Protein AF-A0A0F9HJK0-F1 (afdb_monomer)

Radius of gyration: 17.08 Å; Cα contacts (8 Å, |Δi|>4): 98; chains: 1; bounding box: 32×17×63 Å

Organism: NCBI:txid412755

Mean predicted aligned error: 8.56 Å

Nearest PDB structures (foldseek):
  2gvi-assembly1_A  TM=9.475E-01  e=2.9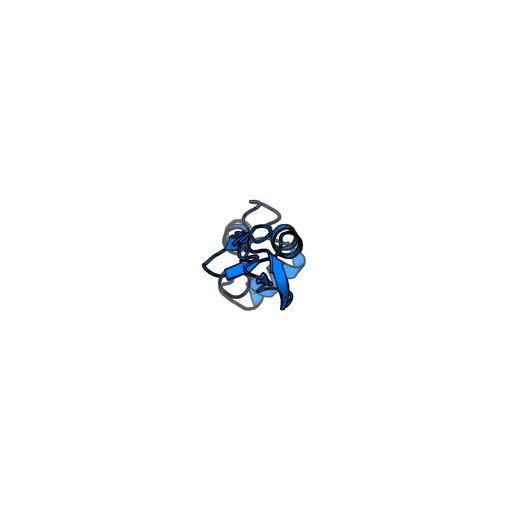86E-01  Thermoplasma acidophilum
  2d8y-assembly1_A  TM=4.169E-01  e=2.703E-02  Homo sapiens
  2cu8-assembly1_A  TM=4.539E-01  e=6.597E-02  Homo sapiens
  1ctl-assembly1_A  TM=3.835E-01  e=1.066E-01  Gallus gallus

Sequence (81 aa):
MITGEQYLFVDVTCYSCGKLMALTNSTEVDGRKFCNNCIEERECATCTKVIVPATEFKDELSTQEYKISGMCQKCQDSVFD

Foldseek 3Di:
DCPDPPPPQPWDAAPPPRDTDGPVQWDDDPNGTHGPVQQQVQAAPPPGDRDDLVPQDPDPVQVVVCVVRVHTPVVCVVPPD

Secondary structure (DSSP, 8-state):
----------EEE-TTT--EEEGGGEEEETTEEEEHHHHHTTB-TTT-PBP-HHHH-SSHHHHHHHHHH---HHHHHHHH-

pLDDT: mean 82.76, std 13.44, range [37.69, 94.5]

Solvent-accessible surface area (backbone atoms only — not comparable to full-atom values): 5047 Å² total; per-residue (Å²): 138,82,83,72,84,75,78,77,75,50,66,40,58,16,73,84,78,66,47,75,36,47,54,92,59,46,47,77,56,94,93,37,42,28,37,62,71,67,46,68,77,26,36,15,73,82,75,62,47,72,55,55,76,94,76,58,45,94,46,71,65,54,49,53,50,24,77,74,62,40,38,41,51,75,58,43,47,76,72,75,108

Structure (mmCIF, N/CA/C/O backbone):
data_AF-A0A0F9HJK0-F1
#
_entry.id   AF-A0A0F9HJK0-F1
#
loop_
_atom_site.group_PDB
_atom_site.id
_atom_site.type_symbol
_atom_site.label_atom_id
_atom_site.label_alt_id
_atom_site.label_comp_id
_atom_site.label_asym_id
_atom_site.label_entity_id
_atom_site.label_seq_id
_atom_site.pdbx_PDB_ins_code
_atom_site.Cartn_x
_atom_site.Cartn_y
_atom_site.Cartn_z
_atom_site.occupancy
_atom_site.B_iso_or_equiv
_atom_site.auth_seq_id
_atom_site.auth_comp_id
_atom_site.auth_asym_id
_atom_site.auth_atom_id
_atom_site.pdbx_PDB_model_num
ATOM 1 N N . MET A 1 1 ? 19.700 3.885 -45.268 1.00 37.69 1 MET A N 1
ATOM 2 C CA . MET A 1 1 ? 20.007 4.067 -43.836 1.00 37.69 1 MET A CA 1
ATOM 3 C C . MET A 1 1 ? 18.724 4.527 -43.175 1.00 37.69 1 MET A C 1
ATOM 5 O O . MET A 1 1 ? 18.391 5.696 -43.280 1.00 37.69 1 MET A O 1
ATOM 9 N N . ILE A 1 2 ? 17.939 3.599 -42.632 1.00 47.94 2 ILE A N 1
ATOM 10 C CA . ILE A 1 2 ? 16.785 3.946 -41.801 1.00 47.94 2 ILE A CA 1
ATOM 11 C C . ILE A 1 2 ? 17.279 3.712 -40.378 1.00 47.94 2 ILE A C 1
ATOM 13 O O . ILE A 1 2 ? 17.316 2.577 -39.912 1.00 47.94 2 ILE A O 1
ATOM 17 N N . THR A 1 3 ? 17.814 4.753 -39.748 1.00 46.91 3 THR A N 1
ATOM 18 C CA . THR A 1 3 ? 18.188 4.723 -38.331 1.00 46.91 3 THR A CA 1
ATOM 19 C C . THR A 1 3 ? 16.893 4.815 -37.541 1.00 46.91 3 THR A C 1
ATOM 21 O O . THR A 1 3 ? 16.389 5.906 -37.297 1.00 46.91 3 THR A O 1
ATOM 24 N N . GLY A 1 4 ? 16.296 3.652 -37.274 1.00 48.56 4 GLY A N 1
ATOM 25 C CA . GLY A 1 4 ? 15.053 3.542 -36.526 1.00 48.56 4 GLY A CA 1
ATOM 26 C C . GLY A 1 4 ? 15.211 4.145 -35.137 1.00 48.56 4 GLY A C 1
ATOM 27 O O . GLY A 1 4 ? 16.113 3.769 -34.389 1.00 48.56 4 GLY A O 1
ATOM 28 N N . GLU A 1 5 ? 14.330 5.082 -34.808 1.00 54.31 5 GLU A N 1
ATOM 29 C CA . GLU A 1 5 ? 14.109 5.560 -33.451 1.00 54.31 5 GLU A CA 1
ATOM 30 C C . GLU A 1 5 ? 13.631 4.375 -32.606 1.00 54.31 5 GLU A C 1
ATOM 32 O O . GLU A 1 5 ? 12.472 3.961 -32.656 1.00 54.31 5 GLU A O 1
ATOM 37 N N . GLN A 1 6 ? 14.554 3.760 -31.872 1.00 52.03 6 GLN A N 1
ATOM 38 C CA . GLN A 1 6 ? 14.229 2.690 -30.945 1.00 52.03 6 GLN A CA 1
ATOM 39 C C . GLN A 1 6 ? 13.664 3.349 -29.685 1.00 52.03 6 GLN A C 1
ATOM 41 O O . GLN A 1 6 ? 14.403 3.706 -28.770 1.00 52.03 6 GLN A O 1
ATOM 46 N N . TYR A 1 7 ? 12.351 3.589 -29.678 1.00 49.41 7 TYR A N 1
ATOM 47 C CA . TYR A 1 7 ? 11.643 4.042 -28.486 1.00 49.41 7 TYR A CA 1
ATOM 48 C C . TYR A 1 7 ? 11.949 3.064 -27.350 1.00 49.41 7 TYR A C 1
ATOM 50 O O . TYR A 1 7 ? 11.604 1.883 -27.410 1.00 49.41 7 TYR A O 1
ATOM 58 N N . LEU A 1 8 ? 12.678 3.568 -26.355 1.00 50.38 8 LEU A N 1
ATOM 59 C CA . LEU A 1 8 ? 13.078 2.871 -25.143 1.00 50.38 8 LEU A CA 1
ATOM 60 C C . LEU A 1 8 ? 11.800 2.455 -24.397 1.00 50.38 8 LEU A C 1
ATOM 62 O O . LEU A 1 8 ? 11.247 3.219 -23.606 1.00 50.38 8 LEU A O 1
ATOM 66 N N . PHE A 1 9 ? 11.308 1.244 -24.642 1.00 57.12 9 PHE A N 1
ATOM 67 C CA . PHE A 1 9 ? 10.443 0.573 -23.682 1.00 57.12 9 PHE A CA 1
ATOM 68 C C . PHE A 1 9 ? 11.330 0.266 -22.473 1.00 57.12 9 PHE A C 1
ATOM 70 O O . PHE A 1 9 ? 11.981 -0.772 -22.410 1.00 57.12 9 PHE A O 1
ATOM 77 N N . VAL A 1 10 ? 11.479 1.237 -21.566 1.00 68.19 10 VAL A N 1
ATOM 78 C CA . VAL A 1 10 ? 12.145 0.990 -20.287 1.00 68.19 10 VAL A CA 1
ATOM 79 C C . VAL A 1 10 ? 11.188 0.129 -19.488 1.00 68.19 10 VAL A C 1
ATOM 81 O O . VAL A 1 10 ? 10.193 0.625 -18.954 1.00 68.19 10 VAL A O 1
ATOM 84 N N . ASP A 1 11 ? 11.462 -1.168 -19.464 1.00 81.56 11 ASP A N 1
ATOM 85 C CA . ASP A 1 11 ? 10.757 -2.072 -18.579 1.00 81.56 11 ASP A CA 1
ATOM 86 C C . ASP A 1 11 ? 11.191 -1.780 -17.138 1.00 81.56 11 ASP A C 1
ATOM 88 O O . ASP A 1 11 ? 12.378 -1.744 -16.807 1.00 81.56 11 ASP A O 1
ATOM 92 N N . VAL A 1 12 ? 10.211 -1.534 -16.278 1.00 89.94 12 VAL A N 1
ATOM 93 C CA . VAL A 1 12 ? 10.369 -1.362 -14.837 1.00 89.94 12 VAL A CA 1
ATOM 94 C C . VAL A 1 12 ? 9.733 -2.540 -14.116 1.00 89.94 12 VAL A C 1
ATOM 96 O O . VAL A 1 12 ? 8.750 -3.126 -14.572 1.00 89.94 12 VAL A O 1
ATOM 99 N N . THR A 1 13 ? 10.288 -2.891 -12.964 1.00 92.06 13 THR A N 1
ATOM 100 C CA . THR A 1 13 ? 9.757 -3.969 -12.130 1.00 92.06 13 THR A CA 1
ATOM 101 C C . THR A 1 13 ? 8.792 -3.394 -11.101 1.00 92.06 13 THR A C 1
ATOM 103 O O . THR A 1 13 ? 9.161 -2.506 -10.332 1.00 92.06 13 THR A O 1
ATOM 106 N N . CYS A 1 14 ? 7.564 -3.915 -11.049 1.00 91.00 14 CYS A N 1
ATOM 107 C CA . CYS A 1 14 ? 6.601 -3.559 -10.011 1.00 91.00 14 CYS A CA 1
ATOM 108 C C . 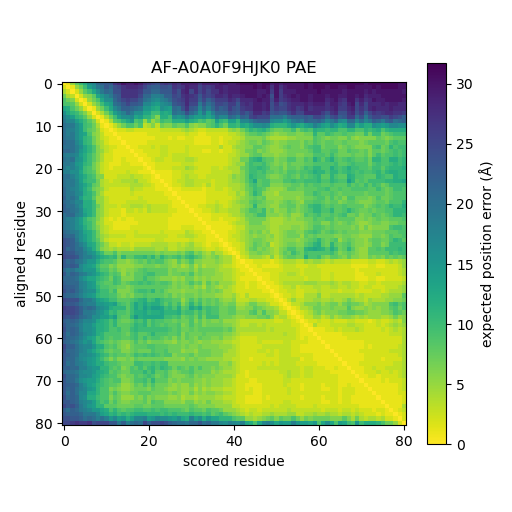CYS A 1 14 ? 7.146 -3.934 -8.626 1.00 91.00 14 CYS A C 1
ATOM 110 O O . CYS A 1 14 ? 7.409 -5.106 -8.356 1.00 91.00 14 CYS A O 1
ATOM 112 N N . TYR A 1 15 ? 7.233 -2.958 -7.723 1.00 89.12 15 TYR A N 1
ATOM 113 C CA . TYR A 1 15 ? 7.710 -3.157 -6.353 1.00 89.12 15 TYR A CA 1
ATOM 114 C C . TYR A 1 15 ? 6.856 -4.157 -5.555 1.00 89.12 15 TYR A C 1
ATOM 116 O O . TYR A 1 15 ? 7.369 -4.846 -4.680 1.00 89.12 15 TYR A O 1
ATOM 124 N N . SER A 1 16 ? 5.553 -4.254 -5.850 1.00 86.50 16 SER A N 1
ATOM 125 C CA . SER A 1 16 ? 4.627 -5.131 -5.119 1.00 86.50 16 SER A CA 1
ATOM 126 C C . SER A 1 16 ? 4.685 -6.590 -5.569 1.00 86.50 16 SER A C 1
ATOM 128 O O . SER A 1 16 ? 4.753 -7.482 -4.733 1.00 86.50 16 SER A O 1
ATOM 130 N N . CYS A 1 17 ? 4.609 -6.849 -6.879 1.00 90.25 17 CYS A N 1
ATOM 131 C CA . CYS A 1 17 ? 4.450 -8.209 -7.409 1.00 90.25 17 CYS A CA 1
ATOM 132 C C . CYS A 1 17 ? 5.651 -8.719 -8.215 1.00 90.25 17 CYS A C 1
ATOM 134 O O . CYS A 1 17 ? 5.615 -9.847 -8.699 1.00 90.25 17 CYS A O 1
ATOM 136 N N . GLY A 1 18 ? 6.692 -7.902 -8.408 1.00 89.69 18 GLY A N 1
ATOM 137 C CA . GLY A 1 18 ? 7.901 -8.286 -9.140 1.00 89.69 18 GLY A CA 1
ATOM 138 C C . GLY A 1 18 ? 7.718 -8.451 -10.652 1.00 89.69 18 GLY A C 1
ATOM 139 O O . GLY A 1 18 ? 8.656 -8.854 -11.335 1.00 89.69 18 GLY A O 1
ATOM 140 N N . LYS A 1 19 ? 6.532 -8.157 -11.203 1.00 90.50 19 LYS A N 1
ATOM 141 C CA . LYS A 1 19 ? 6.286 -8.239 -12.650 1.00 90.50 19 LYS A CA 1
ATOM 142 C C . LYS A 1 19 ? 6.999 -7.106 -13.389 1.00 90.50 19 LYS A C 1
ATOM 144 O O . LYS A 1 19 ? 6.927 -5.954 -12.962 1.00 90.50 19 LYS A O 1
ATOM 149 N N . LEU A 1 20 ? 7.634 -7.446 -14.509 1.00 90.81 20 LEU A N 1
ATOM 150 C CA . LEU A 1 20 ? 8.131 -6.487 -15.498 1.00 90.81 20 LEU A CA 1
ATOM 151 C C . LEU A 1 20 ? 6.962 -5.819 -16.218 1.00 90.81 20 LEU A C 1
ATOM 153 O O . LEU A 1 20 ? 5.952 -6.461 -16.518 1.00 90.81 20 LEU A O 1
ATOM 157 N N . MET A 1 21 ? 7.113 -4.531 -16.493 1.00 89.62 21 MET A N 1
ATOM 158 C CA . MET A 1 21 ? 6.123 -3.745 -17.209 1.00 89.62 21 MET A CA 1
ATOM 159 C C . MET A 1 21 ? 6.714 -2.494 -17.838 1.00 89.62 21 MET A C 1
ATOM 161 O O . MET A 1 21 ? 7.681 -1.941 -17.330 1.00 89.62 21 MET A O 1
ATOM 165 N N . ALA A 1 22 ? 6.070 -1.995 -18.890 1.00 88.81 22 ALA A N 1
ATOM 166 C CA . ALA A 1 22 ? 6.448 -0.725 -19.487 1.00 88.81 22 ALA A CA 1
ATOM 167 C C . ALA A 1 22 ? 6.340 0.418 -18.464 1.00 88.81 22 ALA A C 1
ATOM 169 O O . ALA A 1 22 ? 5.350 0.509 -17.735 1.00 88.81 22 ALA A O 1
ATOM 170 N N . LEU A 1 23 ? 7.311 1.337 -18.468 1.00 84.62 23 LEU A N 1
ATOM 171 C CA . LEU A 1 23 ? 7.278 2.558 -17.653 1.00 84.62 23 LEU A CA 1
ATOM 172 C C . LEU A 1 23 ? 5.966 3.346 -17.817 1.00 84.62 23 LEU A C 1
ATOM 174 O O . LEU A 1 23 ? 5.440 3.873 -16.838 1.00 84.62 23 LEU A O 1
ATOM 178 N N . THR A 1 24 ? 5.415 3.389 -19.034 1.00 86.50 24 THR A N 1
ATOM 179 C CA . THR A 1 24 ? 4.129 4.040 -19.348 1.00 86.50 24 THR A CA 1
ATOM 180 C C . THR A 1 24 ? 2.922 3.362 -18.702 1.00 86.50 24 THR A C 1
ATOM 182 O O . THR A 1 24 ? 1.848 3.949 -18.660 1.00 86.50 24 THR A O 1
ATOM 185 N N . ASN A 1 25 ? 3.088 2.136 -18.207 1.00 85.50 25 ASN A N 1
ATOM 186 C CA . ASN A 1 25 ? 2.076 1.354 -17.511 1.00 85.50 25 ASN A CA 1
ATOM 187 C C . ASN A 1 25 ? 2.450 1.162 -16.032 1.00 85.50 25 ASN A C 1
ATOM 189 O O . ASN A 1 25 ? 2.279 0.078 -15.475 1.00 85.50 25 ASN A O 1
ATOM 193 N N . SER A 1 26 ? 3.024 2.201 -15.420 1.00 90.00 26 SER A N 1
ATOM 194 C CA . SER A 1 26 ? 3.401 2.202 -14.010 1.00 90.00 26 SER A CA 1
ATOM 195 C C . SER A 1 26 ? 2.962 3.485 -13.311 1.00 90.00 26 SER A C 1
ATOM 197 O O . SER A 1 26 ? 2.973 4.567 -13.899 1.00 90.00 26 SER A O 1
ATOM 199 N N . THR A 1 27 ? 2.634 3.371 -12.028 1.00 90.50 27 THR A N 1
ATOM 200 C CA . THR A 1 27 ? 2.411 4.513 -11.135 1.00 90.50 27 THR A CA 1
ATOM 201 C C . THR A 1 27 ? 3.583 4.622 -10.172 1.00 90.50 27 THR A C 1
ATOM 203 O O . THR A 1 27 ? 4.036 3.616 -9.621 1.00 90.50 27 THR A O 1
ATOM 206 N N . GLU A 1 28 ? 4.091 5.837 -9.968 1.00 88.94 28 GLU A N 1
ATOM 207 C CA . GLU A 1 28 ? 5.101 6.098 -8.945 1.00 88.94 28 GLU A CA 1
ATOM 208 C C . GLU A 1 28 ? 4.440 6.515 -7.637 1.00 88.94 28 GLU A C 1
ATOM 210 O O . GLU A 1 28 ? 3.659 7.464 -7.604 1.00 88.94 28 GLU A O 1
ATOM 215 N N . VAL A 1 29 ? 4.782 5.813 -6.562 1.00 84.12 29 VAL A N 1
ATOM 216 C CA . VAL A 1 29 ? 4.368 6.145 -5.201 1.00 84.12 29 VAL A CA 1
ATOM 217 C C . VAL A 1 29 ? 5.612 6.083 -4.335 1.00 84.12 29 VAL A C 1
ATOM 219 O O . VAL A 1 29 ? 6.240 5.030 -4.240 1.00 84.12 29 VAL A O 1
ATOM 222 N N . ASP A 1 30 ? 5.989 7.213 -3.735 1.00 83.12 30 ASP A N 1
ATOM 223 C CA . ASP A 1 30 ? 7.150 7.297 -2.839 1.00 83.12 30 ASP A CA 1
ATOM 224 C C . ASP A 1 30 ? 8.443 6.741 -3.483 1.00 83.12 30 ASP A C 1
ATOM 226 O O . ASP A 1 30 ? 9.120 5.861 -2.948 1.00 83.12 30 ASP A O 1
ATOM 230 N N . GLY A 1 31 ? 8.719 7.165 -4.724 1.00 85.88 31 GLY A N 1
ATOM 231 C CA . GLY A 1 31 ? 9.886 6.740 -5.509 1.00 85.88 31 GLY A CA 1
ATOM 232 C C . GLY A 1 31 ? 9.868 5.281 -5.988 1.00 85.88 31 GLY A C 1
ATOM 233 O O . GLY A 1 31 ? 10.814 4.831 -6.635 1.00 85.88 31 GLY A O 1
ATOM 234 N N . ARG A 1 32 ? 8.807 4.519 -5.696 1.00 87.88 32 ARG A N 1
ATOM 235 C CA . ARG A 1 32 ? 8.651 3.114 -6.093 1.00 87.88 32 ARG A CA 1
ATOM 236 C C . ARG A 1 32 ? 7.634 2.996 -7.225 1.00 87.88 32 ARG A C 1
ATOM 238 O O . ARG A 1 32 ? 6.571 3.609 -7.177 1.00 87.88 32 ARG A O 1
ATOM 245 N N . LYS A 1 33 ? 7.953 2.201 -8.251 1.00 91.25 33 LYS A N 1
ATOM 246 C CA . LYS A 1 33 ? 7.057 1.934 -9.386 1.00 91.25 33 LYS A CA 1
ATOM 247 C C . LYS A 1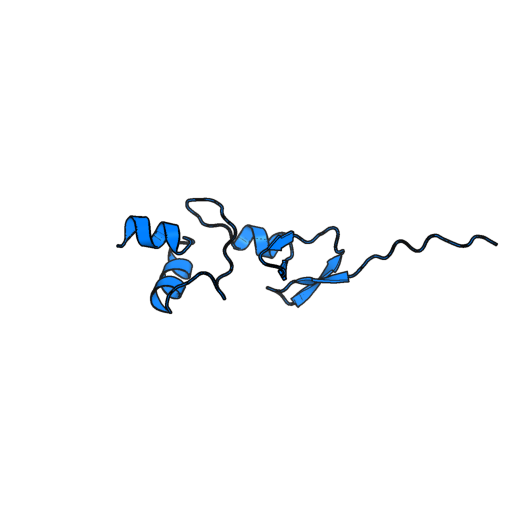 33 ? 6.161 0.733 -9.097 1.00 91.25 33 LYS A C 1
ATOM 249 O O . LYS A 1 33 ? 6.638 -0.318 -8.667 1.00 91.25 33 LYS A O 1
ATOM 254 N N . PHE A 1 34 ? 4.874 0.873 -9.375 1.00 90.62 34 PHE A N 1
ATOM 255 C CA . PHE A 1 34 ? 3.868 -0.166 -9.185 1.00 90.62 34 PHE A CA 1
ATOM 256 C C . PHE A 1 34 ? 3.077 -0.398 -10.466 1.00 90.62 34 PHE A C 1
ATOM 258 O O . PHE A 1 34 ? 2.894 0.522 -11.260 1.00 90.6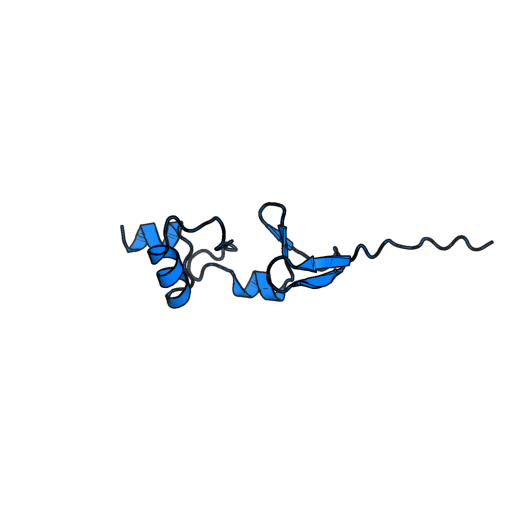2 34 PHE A O 1
ATOM 265 N N . CYS A 1 35 ? 2.576 -1.621 -10.635 1.00 90.94 35 CYS A N 1
ATOM 266 C CA . CYS A 1 35 ? 1.593 -1.910 -11.666 1.00 90.94 35 CYS A CA 1
ATOM 267 C C . CYS A 1 35 ? 0.211 -1.398 -11.279 1.00 90.94 35 CYS A C 1
ATOM 269 O O . CYS A 1 35 ? -0.118 -1.400 -10.094 1.00 90.94 35 CYS A O 1
ATOM 271 N N . ASN A 1 36 ? -0.606 -1.052 -12.277 1.00 87.62 36 ASN A N 1
ATOM 272 C CA . ASN A 1 36 ? -1.971 -0.564 -12.053 1.00 87.62 36 ASN A CA 1
ATOM 273 C C . ASN A 1 36 ? -2.777 -1.520 -11.160 1.00 87.62 36 ASN A C 1
ATOM 275 O O . ASN A 1 36 ? -3.313 -1.082 -10.153 1.00 87.62 36 ASN A O 1
ATOM 279 N N . ASN A 1 37 ? -2.735 -2.835 -11.421 1.00 87.38 37 ASN A N 1
ATOM 280 C CA . ASN A 1 37 ? -3.422 -3.819 -10.571 1.00 87.38 37 ASN A CA 1
ATOM 281 C C . ASN A 1 37 ? -2.994 -3.739 -9.094 1.00 87.38 37 ASN A C 1
ATOM 283 O O . ASN A 1 37 ? -3.832 -3.776 -8.206 1.00 87.38 37 ASN A O 1
ATOM 287 N N . CYS A 1 38 ? -1.691 -3.617 -8.809 1.00 85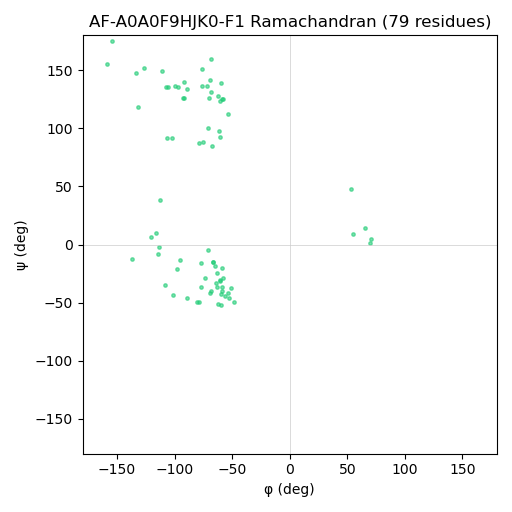.00 38 CYS A N 1
ATOM 288 C CA . CYS A 1 38 ? -1.220 -3.524 -7.424 1.00 85.00 38 CYS A CA 1
ATOM 289 C C . CYS A 1 38 ? -1.446 -2.142 -6.800 1.00 85.00 38 CYS A C 1
ATOM 291 O O . CYS A 1 38 ? -1.307 -2.028 -5.587 1.00 85.00 38 CYS A O 1
ATOM 293 N N . ILE A 1 39 ? -1.723 -1.103 -7.590 1.00 83.12 39 ILE A N 1
ATOM 294 C CA . ILE A 1 39 ? -2.117 0.221 -7.093 1.00 83.12 39 ILE A CA 1
ATOM 295 C C . ILE A 1 39 ? -3.587 0.215 -6.699 1.00 83.12 39 ILE A C 1
ATOM 297 O O . ILE A 1 39 ? -3.901 0.606 -5.579 1.00 83.12 39 ILE A O 1
ATOM 301 N N . GLU A 1 40 ? -4.452 -0.286 -7.580 1.00 78.56 40 GLU A N 1
ATOM 302 C CA . GLU A 1 40 ? -5.899 -0.368 -7.352 1.00 78.56 40 GLU A CA 1
ATOM 303 C C . GLU A 1 40 ? -6.219 -1.209 -6.106 1.00 78.56 40 GLU A C 1
ATOM 305 O O . GLU A 1 40 ? -7.036 -0.823 -5.276 1.00 78.56 40 GLU A O 1
ATOM 310 N N . GLU A 1 41 ? -5.501 -2.317 -5.898 1.00 76.56 41 GLU A N 1
ATOM 311 C CA . GLU A 1 41 ? -5.649 -3.177 -4.713 1.00 76.56 41 GLU A CA 1
ATOM 312 C C . GLU A 1 41 ? -5.119 -2.555 -3.399 1.00 76.56 41 GLU A C 1
ATOM 314 O O . GLU A 1 41 ? -5.232 -3.170 -2.338 1.00 76.56 41 GLU A O 1
ATOM 319 N N . ARG A 1 42 ? -4.501 -1.365 -3.440 1.00 79.00 42 ARG A N 1
ATOM 320 C CA . ARG A 1 42 ? -3.855 -0.705 -2.286 1.00 79.00 42 ARG A CA 1
ATOM 321 C C . ARG A 1 42 ? -4.508 0.611 -1.877 1.00 79.00 42 ARG A C 1
ATOM 323 O O . ARG A 1 42 ? -3.938 1.345 -1.068 1.00 79.00 42 ARG A O 1
ATOM 330 N N . GLU A 1 43 ? -5.665 0.944 -2.425 1.00 87.31 43 GLU A N 1
ATOM 331 C CA . GLU A 1 43 ? -6.368 2.163 -2.045 1.00 87.31 43 GLU A CA 1
ATOM 332 C C . GLU A 1 43 ? -7.066 2.016 -0.691 1.00 87.31 43 GLU A C 1
ATOM 334 O O . GLU A 1 43 ? -7.717 1.015 -0.395 1.00 87.31 43 GLU A O 1
ATOM 339 N N . CYS A 1 44 ? -6.942 3.049 0.143 1.00 90.56 44 CYS A N 1
ATOM 340 C CA . CYS A 1 44 ? -7.676 3.143 1.393 1.00 90.56 44 CYS A CA 1
ATOM 341 C C . CYS A 1 44 ? -9.184 3.091 1.126 1.00 90.56 44 CYS A C 1
ATOM 343 O O . CYS A 1 44 ? -9.708 3.960 0.426 1.00 90.56 44 CYS A O 1
ATOM 345 N N . ALA A 1 45 ? -9.892 2.167 1.775 1.00 90.94 45 ALA A N 1
ATOM 346 C CA . ALA A 1 45 ? -11.342 2.011 1.641 1.00 90.94 45 ALA A CA 1
ATOM 347 C C . ALA A 1 45 ? -12.144 3.274 2.028 1.00 90.94 45 ALA A C 1
ATOM 349 O O . ALA A 1 45 ? -13.291 3.430 1.617 1.00 90.94 45 ALA A O 1
ATOM 350 N N . THR A 1 46 ? -11.542 4.185 2.800 1.00 92.81 46 THR A N 1
ATOM 351 C CA . THR A 1 46 ? -12.198 5.403 3.300 1.00 92.81 46 THR A CA 1
ATOM 352 C C . THR A 1 46 ? -11.820 6.655 2.511 1.00 92.81 46 THR A C 1
ATOM 354 O O . THR A 1 46 ? -12.676 7.488 2.230 1.00 92.81 46 THR A O 1
ATOM 357 N N . CYS A 1 47 ? -10.536 6.832 2.186 1.00 92.44 47 CYS A N 1
ATOM 358 C CA . CYS A 1 47 ? -10.026 8.080 1.604 1.00 92.44 47 CYS A CA 1
ATOM 359 C C . CYS A 1 47 ? -9.370 7.917 0.230 1.00 92.44 47 CYS A C 1
ATOM 361 O O . CYS A 1 47 ? -8.760 8.873 -0.242 1.00 92.44 47 CYS A O 1
ATOM 363 N N . THR A 1 48 ? -9.435 6.712 -0.354 1.00 88.50 48 THR A N 1
ATOM 364 C CA . THR A 1 48 ? -8.902 6.326 -1.679 1.00 88.50 48 THR A CA 1
ATOM 365 C C . THR A 1 48 ? -7.415 6.617 -1.895 1.00 88.50 48 THR A C 1
ATOM 367 O O . THR A 1 48 ? -6.894 6.498 -2.999 1.00 88.50 48 TH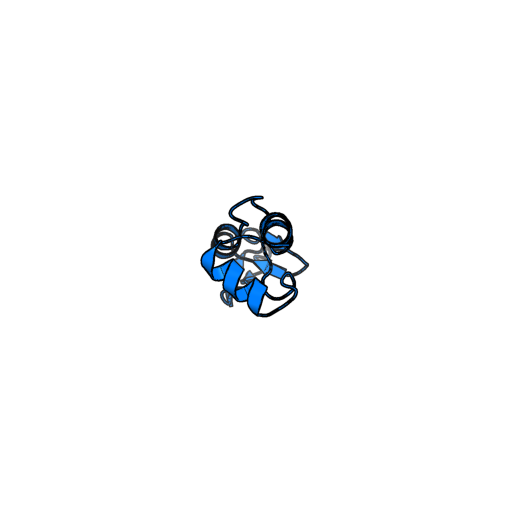R A O 1
ATOM 370 N N . LYS A 1 49 ? -6.689 7.006 -0.841 1.00 86.94 49 LYS A N 1
ATOM 371 C CA . LYS A 1 49 ? -5.243 7.198 -0.900 1.00 86.94 49 LYS A CA 1
ATOM 372 C C . LYS A 1 49 ? -4.583 5.837 -1.096 1.00 86.94 49 LYS A C 1
ATOM 374 O O . LYS A 1 49 ? -4.861 4.919 -0.329 1.00 86.94 49 LYS A O 1
ATOM 379 N N . VAL A 1 50 ? -3.670 5.738 -2.058 1.00 83.69 50 VAL A N 1
ATOM 380 C CA . VAL A 1 50 ? -2.799 4.568 -2.207 1.00 83.69 50 VAL A CA 1
ATOM 381 C C . VAL A 1 50 ? -1.929 4.418 -0.962 1.00 83.69 50 VAL A C 1
ATOM 383 O O . VAL A 1 50 ? -1.263 5.366 -0.544 1.00 83.69 50 VAL A O 1
ATOM 386 N N . ILE A 1 51 ? -1.944 3.222 -0.385 1.00 84.56 51 ILE A N 1
ATOM 387 C CA . ILE A 1 51 ? -1.209 2.869 0.823 1.00 84.56 51 ILE A CA 1
ATOM 388 C C . ILE A 1 51 ? 0.069 2.133 0.432 1.00 84.56 51 ILE A C 1
ATOM 390 O O . ILE A 1 51 ? 0.067 1.204 -0.384 1.00 84.56 51 ILE A O 1
ATOM 394 N N . VAL A 1 52 ? 1.173 2.498 1.077 1.00 78.38 52 VAL A N 1
ATOM 395 C CA . VAL A 1 52 ? 2.425 1.739 1.067 1.00 78.38 52 VAL A CA 1
ATOM 396 C C . VAL A 1 52 ? 2.607 1.066 2.433 1.00 78.38 52 VAL A C 1
ATOM 398 O O . VAL A 1 52 ? 3.210 1.653 3.333 1.00 78.38 52 VAL A O 1
ATOM 401 N N . PRO A 1 53 ? 2.141 -0.191 2.615 1.00 70.06 53 PRO A N 1
ATOM 402 C CA . PRO A 1 53 ? 2.138 -0.841 3.928 1.00 70.06 53 PRO A CA 1
ATOM 403 C C . PRO A 1 53 ? 3.518 -0.946 4.576 1.00 70.06 53 PRO A C 1
ATOM 405 O O . PRO A 1 53 ? 3.631 -0.924 5.792 1.00 70.06 53 PRO A O 1
ATOM 408 N N . ALA A 1 54 ? 4.574 -1.030 3.762 1.00 69.94 54 ALA A N 1
ATOM 409 C CA . ALA A 1 54 ? 5.950 -1.147 4.236 1.00 69.94 54 ALA A CA 1
ATOM 410 C C . ALA A 1 54 ? 6.450 0.083 5.016 1.00 69.94 54 ALA A C 1
ATOM 412 O O . ALA A 1 54 ? 7.469 -0.018 5.691 1.00 69.94 54 ALA A O 1
ATOM 413 N N . THR A 1 55 ? 5.794 1.239 4.882 1.00 73.81 55 THR A N 1
ATOM 414 C CA . THR A 1 55 ? 6.261 2.506 5.468 1.00 73.81 55 THR A CA 1
ATOM 415 C C . THR A 1 55 ? 5.158 3.341 6.115 1.00 73.81 55 THR A C 1
ATOM 417 O O . THR A 1 55 ? 5.480 4.297 6.811 1.00 73.81 55 THR A O 1
ATOM 420 N N . GLU A 1 56 ? 3.877 3.030 5.890 1.00 80.44 56 GLU A N 1
ATOM 421 C CA . GLU A 1 56 ? 2.763 3.864 6.369 1.00 80.44 56 GLU A CA 1
ATOM 422 C C . GLU A 1 56 ? 2.147 3.428 7.703 1.00 80.44 56 GLU A C 1
ATOM 424 O O . GLU A 1 56 ? 1.404 4.219 8.281 1.00 80.44 56 GLU A O 1
ATOM 429 N N . PHE A 1 57 ? 2.441 2.224 8.203 1.00 90.25 57 PHE A N 1
ATOM 430 C CA . PHE A 1 57 ? 1.889 1.743 9.474 1.00 90.25 57 PHE A CA 1
ATOM 431 C C . PHE A 1 57 ? 2.854 1.963 10.640 1.00 90.25 57 PHE A C 1
ATOM 433 O O . PHE A 1 57 ? 4.050 1.694 10.521 1.00 90.25 57 PHE A O 1
ATOM 440 N N . LYS A 1 58 ? 2.321 2.456 11.767 1.00 89.25 58 LYS A N 1
ATOM 441 C CA . LYS A 1 58 ? 3.098 2.788 12.975 1.00 89.25 58 LYS A CA 1
ATOM 442 C C . LYS A 1 58 ? 3.554 1.544 13.740 1.00 89.25 58 LYS A C 1
ATOM 444 O O . LYS A 1 58 ? 4.599 1.571 14.387 1.00 89.25 58 LYS A O 1
ATOM 449 N N . ASP A 1 59 ? 2.789 0.459 13.642 1.00 90.00 59 ASP A N 1
ATOM 450 C CA . ASP A 1 59 ? 3.043 -0.804 14.327 1.00 90.00 59 ASP A CA 1
ATOM 451 C C . ASP A 1 59 ? 2.420 -2.015 13.601 1.00 90.00 59 ASP A C 1
ATOM 453 O O . ASP A 1 59 ? 1.727 -1.917 12.578 1.00 90.00 59 ASP A O 1
ATOM 457 N N . GLU A 1 60 ? 2.707 -3.203 14.136 1.00 90.56 60 GLU A N 1
ATOM 458 C CA . GLU A 1 60 ? 2.156 -4.460 13.633 1.00 90.56 60 GLU A CA 1
ATOM 459 C C . GLU A 1 60 ? 0.634 -4.530 13.785 1.00 90.56 60 GLU A C 1
ATOM 461 O O . GLU A 1 60 ? -0.024 -5.115 12.925 1.00 90.56 60 GLU A O 1
ATOM 466 N N . LEU A 1 61 ? 0.069 -3.918 14.833 1.00 92.00 61 LEU A N 1
ATOM 467 C CA . LEU A 1 61 ? -1.375 -3.894 15.067 1.00 92.00 61 LEU A CA 1
ATOM 468 C C . LEU A 1 61 ? -2.092 -3.177 13.919 1.00 92.00 61 LEU A C 1
ATOM 470 O O . LEU A 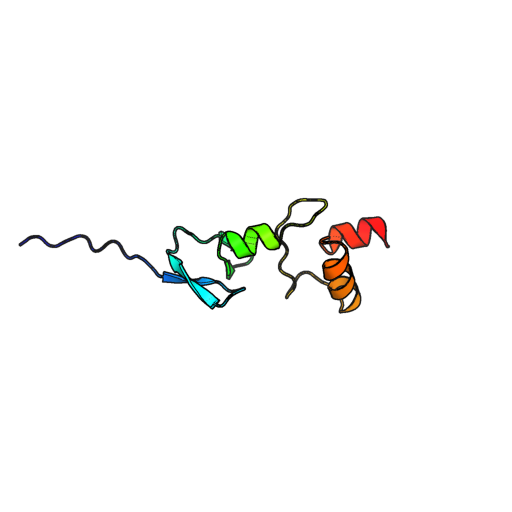1 61 ? -2.949 -3.774 13.271 1.00 92.00 61 LEU A O 1
ATOM 474 N N . SER A 1 62 ? -1.646 -1.972 13.578 1.00 90.62 62 SER A N 1
ATOM 475 C CA . SER A 1 62 ? -2.187 -1.161 12.482 1.00 90.62 62 SER A CA 1
ATOM 476 C C . SER A 1 62 ? -2.058 -1.874 11.127 1.00 90.62 62 SER A C 1
ATOM 478 O O . SER A 1 62 ? -2.909 -1.761 10.240 1.00 90.62 62 SER A O 1
ATOM 480 N N . THR A 1 63 ? -1.012 -2.695 10.974 1.00 89.44 63 THR A N 1
ATOM 481 C CA . THR A 1 63 ? -0.833 -3.563 9.800 1.00 89.44 63 THR A CA 1
ATOM 482 C C . THR A 1 63 ? -1.869 -4.692 9.752 1.00 89.44 63 THR A C 1
ATOM 484 O O . THR A 1 63 ? -2.354 -5.036 8.671 1.00 89.44 63 THR A O 1
ATOM 487 N N . GLN A 1 64 ? -2.213 -5.304 10.889 1.00 90.19 64 GLN A N 1
ATOM 488 C CA . GLN A 1 64 ? -3.275 -6.316 10.950 1.00 90.19 64 GLN A CA 1
ATOM 489 C C . GLN A 1 64 ? -4.653 -5.686 10.725 1.00 90.19 64 GLN A C 1
ATOM 491 O O . GLN A 1 64 ? -5.454 -6.223 9.962 1.00 90.19 64 GLN A O 1
ATOM 496 N N . GLU A 1 65 ? -4.908 -4.521 11.312 1.00 90.44 65 GLU A N 1
ATOM 497 C CA . GLU A 1 65 ? -6.159 -3.778 11.146 1.00 90.44 65 GLU A CA 1
ATOM 498 C C . GLU A 1 65 ? -6.373 -3.332 9.701 1.00 90.44 65 GLU A C 1
ATOM 500 O O . GLU A 1 65 ? -7.491 -3.421 9.188 1.00 90.44 65 GLU A O 1
ATOM 505 N N . TYR A 1 66 ? -5.310 -2.947 8.993 1.00 90.31 66 TYR A N 1
ATOM 506 C CA . TYR A 1 66 ? -5.374 -2.681 7.557 1.00 90.31 66 TYR A CA 1
ATOM 507 C C . TYR A 1 66 ? -5.828 -3.900 6.754 1.00 90.31 66 TYR A C 1
ATOM 509 O O . TYR A 1 66 ? -6.670 -3.766 5.872 1.00 90.31 66 TYR A O 1
ATOM 517 N N . LYS A 1 67 ? -5.323 -5.100 7.067 1.00 88.00 67 LYS A N 1
ATOM 518 C CA . LYS A 1 67 ? -5.724 -6.330 6.358 1.00 88.00 67 LYS A CA 1
ATOM 519 C C . LYS A 1 67 ? -7.207 -6.658 6.531 1.00 88.00 67 LYS A C 1
ATOM 521 O O . LYS A 1 67 ? -7.763 -7.360 5.694 1.00 88.00 67 LYS A O 1
ATOM 526 N N . ILE A 1 68 ? -7.825 -6.182 7.612 1.00 89.31 68 ILE A N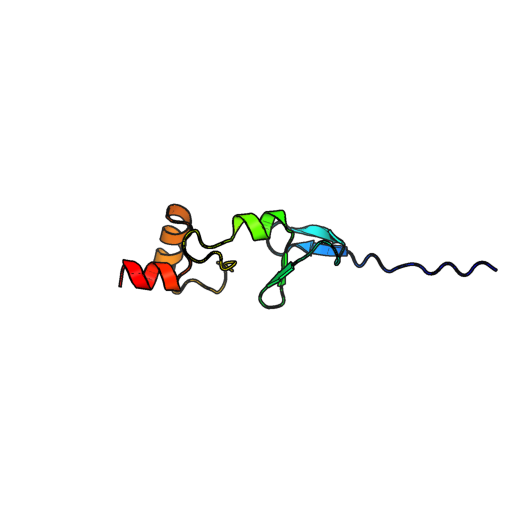 1
ATOM 527 C CA . ILE A 1 68 ? -9.247 -6.388 7.902 1.00 89.31 68 ILE A CA 1
ATOM 528 C C . ILE A 1 68 ? -10.093 -5.266 7.289 1.00 89.31 68 ILE A C 1
ATOM 530 O O . ILE A 1 68 ? -11.123 -5.531 6.679 1.00 89.31 68 ILE A O 1
ATOM 534 N N . SER A 1 69 ? -9.671 -4.014 7.466 1.00 90.00 69 SER A N 1
ATOM 535 C CA . SER A 1 69 ? -10.485 -2.829 7.166 1.00 90.00 69 SER A CA 1
ATOM 536 C C . SER A 1 69 ? -10.202 -2.185 5.810 1.00 90.00 69 SER A C 1
ATOM 538 O O . SER A 1 69 ? -11.023 -1.418 5.315 1.00 90.00 69 SER A O 1
ATOM 540 N N . GLY A 1 70 ? -9.027 -2.429 5.229 1.00 89.69 70 GLY A N 1
ATOM 541 C CA . GLY A 1 70 ? -8.533 -1.693 4.069 1.00 89.69 70 GLY A CA 1
ATOM 542 C C . GLY A 1 70 ? -8.244 -0.213 4.350 1.00 89.69 70 GLY A C 1
ATOM 543 O O . GLY A 1 70 ? -8.112 0.561 3.409 1.00 89.69 70 GLY A O 1
ATOM 544 N N . MET A 1 71 ? -8.166 0.226 5.613 1.00 92.38 71 MET A N 1
ATOM 545 C CA . MET A 1 71 ? -7.954 1.637 5.959 1.00 92.38 71 MET A CA 1
ATOM 546 C C . MET A 1 71 ? -6.473 1.989 6.128 1.00 92.38 71 MET A C 1
ATOM 548 O O . MET A 1 71 ? -5.716 1.240 6.739 1.00 92.38 71 MET A O 1
ATOM 552 N N . CYS A 1 72 ? -6.052 3.162 5.649 1.00 93.00 72 CYS A N 1
ATOM 553 C CA . CYS A 1 72 ? -4.717 3.692 5.938 1.00 93.00 72 CYS A CA 1
ATOM 554 C C . CYS A 1 72 ? -4.582 4.078 7.419 1.00 93.00 72 CYS A C 1
ATOM 556 O O . CYS A 1 72 ? -5.590 4.352 8.070 1.00 93.00 72 CYS A O 1
ATOM 558 N N . GLN A 1 73 ? -3.346 4.184 7.921 1.00 92.00 73 GLN A N 1
ATOM 559 C CA . GLN A 1 73 ? -3.062 4.539 9.321 1.00 92.00 73 GLN A CA 1
ATOM 560 C C . GLN A 1 73 ? -3.851 5.769 9.789 1.00 92.00 73 GLN A C 1
ATOM 562 O O . GLN A 1 73 ? -4.556 5.706 10.782 1.00 92.00 73 GLN A O 1
ATOM 567 N N . LYS A 1 74 ? -3.828 6.863 9.016 1.00 93.06 74 LYS A N 1
ATOM 568 C CA . LYS A 1 74 ? -4.539 8.103 9.364 1.00 93.06 74 LYS A CA 1
ATOM 569 C C . LYS A 1 74 ? -6.053 7.902 9.533 1.00 93.06 74 LYS A C 1
ATOM 571 O O . LYS A 1 74 ? -6.675 8.570 10.354 1.00 93.06 74 LYS A O 1
ATOM 576 N N . CYS A 1 75 ? -6.658 7.040 8.717 1.00 94.50 75 CYS A N 1
ATOM 577 C CA . CYS A 1 75 ? -8.083 6.735 8.817 1.00 94.50 75 CYS A CA 1
ATOM 578 C C . CYS A 1 75 ? -8.376 5.792 9.989 1.00 94.50 75 CYS A C 1
ATOM 580 O O . CYS A 1 75 ? -9.389 5.988 10.652 1.00 94.50 75 CYS A O 1
ATOM 582 N N . GLN A 1 76 ? -7.494 4.826 10.264 1.00 93.69 76 GLN A N 1
ATOM 583 C CA . GLN A 1 76 ? -7.585 3.983 11.459 1.00 93.69 76 GLN A CA 1
ATOM 584 C C . GLN A 1 76 ? -7.528 4.843 12.728 1.00 93.69 76 GLN A C 1
ATOM 586 O O . GLN A 1 76 ? -8.460 4.797 13.523 1.00 93.69 76 GLN A O 1
ATOM 591 N N . ASP A 1 77 ? -6.517 5.707 12.842 1.00 92.69 77 ASP A N 1
ATOM 592 C CA . ASP A 1 77 ? -6.331 6.638 13.961 1.00 92.69 77 ASP A CA 1
ATOM 593 C C . ASP A 1 77 ? -7.589 7.501 14.180 1.00 92.69 77 ASP A C 1
ATOM 595 O O . ASP A 1 77 ? -8.068 7.650 15.292 1.00 92.69 77 ASP A O 1
ATOM 599 N N . SER A 1 78 ? -8.236 7.992 13.114 1.00 93.38 78 SER A N 1
ATOM 600 C CA . SER A 1 78 ? -9.462 8.802 13.259 1.00 93.38 78 SER A CA 1
ATOM 601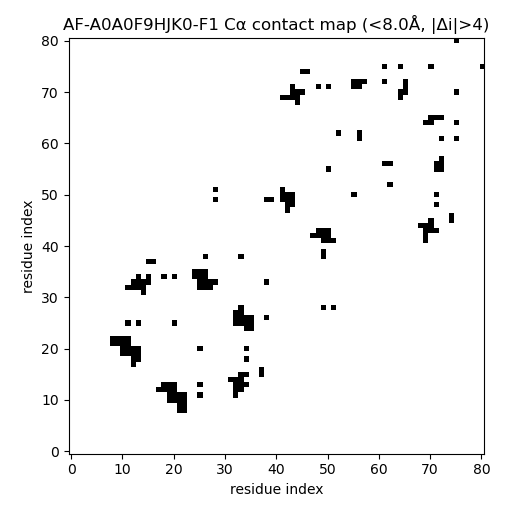 C C . SER A 1 78 ? -10.695 8.060 13.802 1.00 93.38 78 SER A C 1
ATOM 603 O O . SER A 1 78 ? -11.677 8.711 14.159 1.00 93.38 78 SER A O 1
ATOM 605 N N . VAL A 1 79 ? -10.678 6.724 13.804 1.00 89.88 79 VAL A N 1
ATOM 606 C CA . VAL A 1 79 ? -11.793 5.868 14.245 1.00 89.88 79 VAL A CA 1
ATOM 607 C C . VAL A 1 79 ? -11.482 5.178 15.575 1.00 89.88 79 VAL A C 1
ATOM 609 O O . VAL A 1 79 ? -12.404 4.961 16.362 1.00 89.88 79 VAL A O 1
ATOM 612 N N . PHE A 1 80 ? -10.219 4.810 15.804 1.00 79.56 80 PHE A N 1
ATOM 613 C CA . PHE A 1 80 ? -9.795 3.943 16.904 1.00 79.56 80 PHE A CA 1
ATOM 614 C C . PHE A 1 80 ? -8.886 4.618 17.952 1.00 79.56 80 PHE A C 1
ATOM 616 O O . PHE A 1 80 ? -8.648 3.979 18.978 1.00 79.56 80 PHE A O 1
ATOM 623 N N . ASP A 1 81 ? -8.404 5.855 17.733 1.00 59.44 81 ASP A N 1
ATOM 624 C CA . ASP A 1 81 ? -7.667 6.637 18.755 1.00 59.44 81 ASP A CA 1
ATOM 625 C C . ASP A 1 81 ? -8.590 7.363 19.755 1.00 59.44 81 ASP A C 1
ATOM 627 O O . ASP A 1 81 ? -9.678 7.853 19.362 1.00 59.44 81 ASP A O 1
#